Protein AF-A0A7C1WDZ0-F1 (afdb_monomer_lite)

Secondary structure (DSSP, 8-state):
-HHHHHHHHHHHHHHS-HHHHHHHHHHHHHHHHHHHHHHHHHHHT-HHHHHHHHHHHHHHHHHHHHHHHHHHHHHHHHHHHHHHHHHHHHHHHT-SS--HHHHHHHHHHHHTTTS-HHHHHHHHHHHHHHHHT-

Structure (mmCIF, N/CA/C/O backbone):
data_AF-A0A7C1WDZ0-F1
#
_entry.id   AF-A0A7C1WDZ0-F1
#
loop_
_atom_site.group_PDB
_atom_site.id
_atom_site.type_symbol
_atom_site.label_atom_id
_atom_site.label_alt_id
_atom_site.label_comp_id
_atom_site.label_asym_id
_atom_site.label_entity_id
_atom_site.label_seq_id
_atom_site.pdbx_PDB_ins_code
_atom_site.Cartn_x
_atom_site.Cartn_y
_atom_site.Cartn_z
_atom_site.occupancy
_atom_site.B_iso_or_equiv
_atom_site.auth_seq_id
_atom_site.auth_comp_id
_atom_site.auth_asym_id
_atom_site.auth_atom_id
_atom_site.pdbx_PDB_model_num
ATOM 1 N N . MET A 1 1 ? 19.660 -0.013 8.915 1.00 48.25 1 MET A N 1
ATOM 2 C CA . MET A 1 1 ? 18.232 0.384 8.816 1.00 48.25 1 MET A CA 1
ATOM 3 C C . MET A 1 1 ? 17.525 -0.122 7.548 1.00 48.25 1 MET A C 1
ATOM 5 O O . MET A 1 1 ? 16.461 -0.704 7.710 1.00 48.25 1 MET A O 1
ATOM 9 N N . ARG A 1 2 ? 18.086 -0.006 6.325 1.00 49.47 2 ARG A N 1
ATOM 10 C CA . ARG A 1 2 ? 17.443 -0.454 5.053 1.00 49.47 2 ARG A CA 1
ATOM 11 C C . ARG A 1 2 ? 16.914 -1.902 5.044 1.00 49.47 2 ARG A C 1
ATOM 13 O O . ARG A 1 2 ? 15.841 -2.152 4.513 1.00 49.47 2 ARG A O 1
ATOM 20 N N . HIS A 1 3 ? 17.605 -2.836 5.700 1.00 55.25 3 HIS A N 1
ATOM 21 C CA . 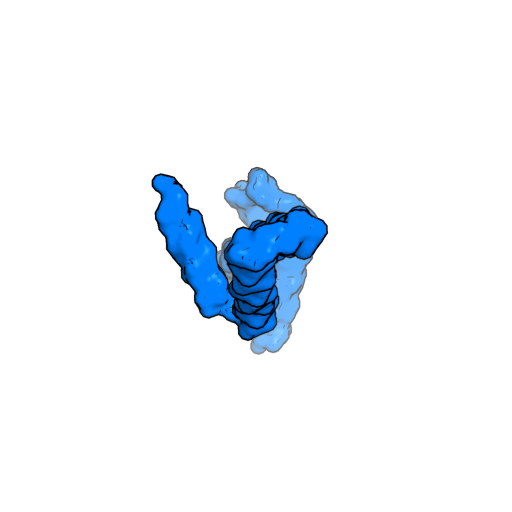HIS A 1 3 ? 17.192 -4.247 5.734 1.00 55.25 3 HIS A CA 1
ATOM 22 C C . HIS A 1 3 ? 15.946 -4.532 6.593 1.00 55.25 3 HIS A C 1
ATOM 24 O O . HIS A 1 3 ? 15.258 -5.520 6.354 1.00 55.25 3 HIS A O 1
ATOM 30 N N . ARG A 1 4 ? 15.638 -3.683 7.588 1.00 60.72 4 ARG A N 1
ATOM 31 C CA . ARG A 1 4 ? 14.471 -3.875 8.470 1.00 60.72 4 ARG A CA 1
ATOM 32 C C . ARG A 1 4 ? 13.173 -3.483 7.760 1.00 60.72 4 ARG A C 1
ATOM 34 O O . ARG A 1 4 ? 12.167 -4.155 7.939 1.00 60.72 4 ARG A O 1
ATOM 41 N N . PHE A 1 5 ? 13.232 -2.453 6.914 1.00 56.53 5 PHE A N 1
ATOM 42 C CA . PHE A 1 5 ? 12.098 -1.996 6.109 1.00 56.53 5 PHE A CA 1
ATOM 43 C C . PHE A 1 5 ? 11.703 -3.039 5.058 1.00 56.53 5 PHE A C 1
ATOM 45 O O . PHE A 1 5 ? 10.553 -3.454 5.019 1.00 56.53 5 PHE A O 1
ATOM 52 N N . LEU A 1 6 ? 12.682 -3.562 4.307 1.00 58.69 6 LEU A N 1
ATOM 53 C CA . LEU A 1 6 ? 12.475 -4.654 3.346 1.00 58.69 6 LEU A CA 1
ATOM 54 C C . LEU A 1 6 ? 11.897 -5.911 4.003 1.00 58.69 6 LEU A C 1
ATOM 56 O O . LEU A 1 6 ? 10.986 -6.518 3.456 1.00 58.69 6 LEU A O 1
ATOM 60 N N . ARG A 1 7 ? 12.392 -6.293 5.188 1.00 60.97 7 ARG A N 1
ATOM 61 C CA . ARG A 1 7 ? 11.903 -7.490 5.888 1.00 60.97 7 ARG A CA 1
ATOM 62 C C . ARG A 1 7 ? 10.474 -7.323 6.408 1.00 60.97 7 ARG A C 1
ATOM 64 O O . ARG A 1 7 ? 9.702 -8.274 6.360 1.00 60.97 7 ARG A O 1
ATOM 71 N N . ASN A 1 8 ? 10.128 -6.128 6.883 1.00 62.69 8 ASN A N 1
ATOM 72 C CA . ASN A 1 8 ? 8.765 -5.821 7.304 1.00 62.69 8 ASN A CA 1
ATOM 73 C C . ASN A 1 8 ? 7.816 -5.791 6.102 1.00 62.69 8 ASN A C 1
ATOM 75 O O . ASN A 1 8 ? 6.799 -6.465 6.160 1.00 62.69 8 ASN A O 1
ATOM 79 N N . LEU A 1 9 ? 8.200 -5.147 4.993 1.00 61.31 9 LEU A N 1
ATOM 80 C CA . LEU A 1 9 ? 7.438 -5.165 3.738 1.00 61.31 9 LEU A CA 1
ATOM 81 C C . LEU A 1 9 ? 7.223 -6.587 3.211 1.00 61.31 9 LEU A C 1
ATOM 83 O O . LEU A 1 9 ? 6.114 -6.931 2.828 1.00 61.31 9 LEU A O 1
ATOM 87 N N . PHE A 1 10 ? 8.249 -7.442 3.230 1.00 63.56 10 PHE A N 1
ATOM 88 C CA . PHE A 1 10 ? 8.116 -8.837 2.796 1.00 63.56 10 PHE A CA 1
ATOM 89 C C . PHE A 1 10 ? 7.125 -9.626 3.655 1.00 63.56 10 PHE A C 1
ATOM 91 O O . PHE A 1 10 ? 6.279 -10.341 3.118 1.00 63.56 10 PHE A O 1
ATOM 98 N N . ASN A 1 11 ? 7.207 -9.484 4.980 1.00 62.88 11 ASN A N 1
ATOM 99 C CA . ASN A 1 11 ? 6.257 -10.121 5.889 1.00 62.88 11 ASN A CA 1
ATOM 100 C C . ASN A 1 11 ? 4.840 -9.564 5.699 1.00 62.88 11 ASN A C 1
ATOM 102 O O . ASN A 1 11 ? 3.886 -10.332 5.709 1.00 62.88 11 ASN A O 1
ATOM 106 N N . GLU A 1 12 ? 4.714 -8.259 5.463 1.00 61.31 12 GLU A N 1
ATOM 107 C CA . GLU A 1 12 ? 3.448 -7.569 5.206 1.00 61.31 12 GLU A CA 1
ATOM 108 C C . GLU A 1 12 ? 2.803 -8.044 3.888 1.00 61.31 12 GLU A C 1
ATOM 110 O O . GLU A 1 12 ? 1.626 -8.410 3.882 1.00 61.31 12 GLU A O 1
ATOM 115 N N . ILE A 1 13 ? 3.584 -8.171 2.808 1.00 62.72 13 ILE A N 1
ATOM 116 C CA . ILE A 1 13 ? 3.159 -8.718 1.505 1.00 62.72 13 ILE A CA 1
ATOM 117 C C . ILE A 1 13 ? 2.742 -10.193 1.624 1.00 62.72 13 ILE A C 1
ATOM 119 O O . ILE A 1 13 ? 1.792 -10.632 0.971 1.00 62.72 13 ILE A O 1
ATOM 123 N N . LEU A 1 14 ? 3.415 -10.979 2.469 1.00 61.19 14 LEU A N 1
ATOM 124 C CA . LEU A 1 14 ? 3.086 -12.392 2.686 1.00 61.19 14 LEU A CA 1
ATOM 125 C C . LEU A 1 14 ? 1.706 -12.586 3.328 1.00 61.19 14 LEU A C 1
ATOM 127 O O . LEU A 1 14 ? 0.977 -13.494 2.915 1.00 61.19 14 LEU A O 1
ATOM 131 N N . THR A 1 15 ? 1.327 -11.720 4.268 1.00 63.03 15 THR A N 1
ATOM 132 C CA . THR A 1 15 ? -0.007 -11.696 4.898 1.00 63.03 15 THR A CA 1
ATOM 133 C C . THR A 1 15 ? -1.089 -11.008 4.066 1.00 63.03 15 THR A C 1
ATOM 135 O O . THR A 1 15 ? -2.269 -11.152 4.374 1.00 63.03 15 THR A O 1
ATOM 138 N N . ALA A 1 16 ? -0.723 -10.289 3.003 1.00 63.00 16 ALA A N 1
ATOM 139 C CA . ALA A 1 16 ? -1.675 -9.563 2.174 1.00 63.00 16 ALA A CA 1
ATOM 140 C C . ALA A 1 16 ? -2.596 -10.492 1.351 1.00 63.00 16 ALA A C 1
ATOM 142 O O . ALA A 1 16 ? -2.239 -11.622 0.990 1.00 63.00 16 ALA A O 1
ATOM 143 N N . SER A 1 17 ? -3.791 -9.985 1.025 1.00 69.06 17 SER A N 1
ATOM 144 C CA . SER A 1 17 ? -4.789 -10.666 0.188 1.00 69.06 17 SER A CA 1
ATOM 145 C C . SER A 1 17 ? -4.216 -11.077 -1.178 1.00 69.06 17 SER A C 1
ATOM 147 O O . SER A 1 17 ? -3.305 -10.438 -1.707 1.00 69.06 17 SER A O 1
ATOM 149 N N . ARG A 1 18 ? -4.775 -12.131 -1.794 1.00 72.00 18 ARG A N 1
ATOM 150 C CA . ARG A 1 18 ? -4.344 -12.632 -3.119 1.00 72.00 18 ARG A CA 1
ATOM 151 C C . ARG A 1 18 ? -4.331 -11.533 -4.188 1.00 72.00 18 ARG A C 1
ATOM 153 O O . ARG A 1 18 ? -3.441 -11.527 -5.028 1.00 72.00 18 ARG A O 1
ATOM 160 N N . ILE A 1 19 ? -5.271 -10.590 -4.114 1.00 69.44 19 ILE A N 1
ATOM 161 C CA . ILE A 1 19 ? -5.373 -9.452 -5.040 1.00 69.44 19 ILE A CA 1
ATOM 162 C C . ILE A 1 19 ? -4.156 -8.525 -4.906 1.00 69.44 19 ILE A C 1
ATOM 164 O O . ILE A 1 19 ? -3.566 -8.150 -5.912 1.00 69.44 19 ILE A O 1
ATOM 168 N N . ILE A 1 20 ? -3.719 -8.235 -3.676 1.00 68.12 20 ILE A N 1
ATOM 169 C CA . ILE A 1 20 ? -2.547 -7.386 -3.403 1.00 68.12 20 ILE A CA 1
ATOM 170 C C . ILE A 1 20 ? -1.266 -8.044 -3.934 1.00 68.12 20 ILE A C 1
ATOM 172 O O . ILE A 1 20 ? -0.406 -7.376 -4.498 1.00 68.12 20 ILE A O 1
ATOM 176 N N . LYS A 1 21 ? -1.153 -9.374 -3.820 1.00 70.75 21 LYS A N 1
ATOM 177 C CA . LYS A 1 21 ? -0.012 -10.125 -4.370 1.00 70.75 21 LYS A CA 1
ATOM 178 C C . LYS A 1 21 ? 0.047 -10.051 -5.896 1.00 70.75 21 LYS A C 1
ATOM 180 O O . LYS A 1 21 ? 1.127 -9.870 -6.446 1.00 70.75 21 LYS A O 1
ATOM 185 N N . ILE A 1 22 ? -1.097 -10.163 -6.574 1.00 74.25 22 ILE A N 1
ATOM 186 C CA . ILE A 1 22 ? -1.177 -10.039 -8.038 1.00 74.25 22 ILE A CA 1
ATOM 187 C C . ILE A 1 22 ? -0.837 -8.611 -8.477 1.00 74.25 22 ILE A C 1
ATOM 189 O O . ILE A 1 22 ? -0.014 -8.440 -9.374 1.00 74.25 22 ILE A O 1
ATOM 193 N N . ALA A 1 23 ? -1.405 -7.603 -7.805 1.00 77.75 23 ALA A N 1
ATOM 194 C CA . ALA A 1 23 ? -1.129 -6.192 -8.074 1.00 77.75 23 ALA A CA 1
ATOM 195 C C . ALA A 1 23 ? 0.362 -5.849 -7.925 1.00 77.75 23 ALA A C 1
ATOM 197 O O . ALA A 1 23 ? 0.876 -5.011 -8.655 1.00 77.75 23 ALA A O 1
ATOM 198 N N . LEU A 1 24 ? 1.073 -6.540 -7.027 1.00 80.75 24 LEU A N 1
ATOM 199 C CA . LEU A 1 24 ? 2.509 -6.361 -6.856 1.00 80.75 24 LEU A CA 1
ATOM 200 C C . LEU A 1 24 ? 3.331 -7.055 -7.950 1.00 80.75 24 LEU A C 1
ATOM 202 O O . LEU A 1 24 ? 4.356 -6.521 -8.343 1.00 80.75 24 LEU A O 1
ATOM 206 N N . ILE A 1 25 ? 2.915 -8.228 -8.439 1.00 84.56 25 ILE A N 1
ATOM 207 C CA . ILE A 1 25 ? 3.688 -9.032 -9.404 1.00 84.56 25 ILE A CA 1
ATOM 208 C C . ILE A 1 25 ? 3.650 -8.442 -10.819 1.00 84.56 25 ILE A C 1
ATOM 210 O O . ILE A 1 25 ? 4.665 -8.483 -11.515 1.00 84.56 25 ILE A O 1
ATOM 214 N N . ILE A 1 26 ? 2.505 -7.901 -11.248 1.00 88.38 26 ILE A N 1
ATOM 215 C CA . ILE A 1 26 ? 2.312 -7.416 -12.626 1.00 88.38 26 ILE A CA 1
ATOM 216 C C . ILE A 1 26 ? 3.359 -6.354 -13.023 1.00 88.38 26 ILE A C 1
ATOM 218 O O . ILE A 1 26 ? 4.017 -6.561 -14.044 1.00 88.38 26 ILE A O 1
ATOM 222 N N . PRO A 1 27 ? 3.617 -5.296 -12.227 1.00 91.12 27 PRO A N 1
ATOM 223 C CA . PRO A 1 27 ? 4.628 -4.292 -12.565 1.00 91.12 27 PRO A CA 1
ATOM 224 C C . PRO A 1 27 ? 6.049 -4.860 -12.715 1.00 91.12 27 PRO A C 1
ATOM 226 O O . PRO A 1 27 ? 6.817 -4.388 -13.548 1.00 91.12 27 PRO A O 1
ATOM 229 N N . PHE A 1 28 ? 6.413 -5.910 -11.964 1.00 90.62 28 PHE A N 1
ATOM 230 C CA . PHE A 1 28 ? 7.719 -6.565 -12.135 1.00 90.62 28 PHE A CA 1
ATOM 231 C C . PHE A 1 28 ? 7.811 -7.352 -13.441 1.00 90.62 28 PHE A C 1
ATOM 233 O O . PHE A 1 28 ? 8.874 -7.377 -14.054 1.00 90.62 28 PHE A O 1
ATOM 240 N N . ILE A 1 29 ? 6.717 -7.987 -13.874 1.00 92.31 29 ILE A N 1
ATOM 241 C CA . ILE A 1 29 ? 6.669 -8.672 -15.171 1.00 92.31 29 ILE A CA 1
ATOM 242 C C . ILE A 1 29 ? 6.839 -7.650 -16.299 1.00 92.31 29 ILE A C 1
ATOM 244 O O . ILE A 1 29 ? 7.650 -7.866 -17.195 1.00 92.31 29 ILE A O 1
ATOM 248 N N . VAL A 1 30 ? 6.124 -6.523 -16.227 1.00 94.25 30 VAL A N 1
ATOM 249 C CA . VAL A 1 30 ? 6.242 -5.425 -17.200 1.00 94.25 30 VAL A CA 1
ATOM 250 C C . VAL A 1 30 ? 7.673 -4.881 -17.237 1.00 94.25 30 VAL A C 1
ATOM 252 O O . VAL A 1 30 ? 8.265 -4.807 -18.310 1.00 94.25 30 VAL A O 1
ATOM 255 N N . LEU A 1 31 ? 8.288 -4.635 -16.073 1.00 95.25 31 LEU A N 1
ATOM 256 C CA . LEU A 1 31 ? 9.676 -4.174 -15.985 1.00 95.25 31 LEU A CA 1
ATOM 257 C C . LEU A 1 31 ? 10.673 -5.129 -16.666 1.00 95.25 31 LEU A C 1
ATOM 259 O O . LEU A 1 31 ? 11.642 -4.664 -17.262 1.00 95.25 31 LEU A O 1
ATOM 263 N N . ILE A 1 32 ? 10.463 -6.450 -16.580 1.00 95.44 32 ILE A N 1
ATOM 264 C CA . ILE A 1 32 ? 11.328 -7.436 -17.252 1.00 95.44 32 ILE A CA 1
ATOM 265 C C . ILE A 1 32 ? 11.247 -7.269 -18.772 1.00 95.44 32 ILE A C 1
ATOM 267 O O . ILE A 1 32 ? 12.288 -7.209 -19.426 1.00 95.44 32 ILE A O 1
ATOM 271 N N . PHE A 1 33 ? 10.037 -7.150 -19.325 1.00 95.69 33 PHE A N 1
ATOM 272 C CA . PHE A 1 33 ? 9.854 -6.932 -20.760 1.00 95.69 33 PHE A CA 1
ATOM 273 C C . PHE A 1 33 ? 10.451 -5.597 -21.216 1.00 95.69 33 PHE A C 1
ATOM 275 O O . PHE A 1 33 ? 11.156 -5.551 -22.223 1.00 95.69 33 PHE A O 1
ATOM 282 N N . ASP A 1 34 ? 10.250 -4.523 -20.454 1.00 94.81 34 ASP A N 1
ATOM 283 C CA . ASP A 1 34 ? 10.820 -3.214 -20.784 1.00 94.81 34 ASP A CA 1
ATOM 284 C C . ASP A 1 34 ? 12.351 -3.231 -20.748 1.00 94.81 34 ASP A C 1
ATOM 286 O O . ASP A 1 34 ? 13.006 -2.640 -21.609 1.00 94.81 34 ASP A O 1
ATOM 290 N N . ALA A 1 35 ? 12.936 -3.943 -19.780 1.00 95.62 35 ALA A N 1
ATOM 291 C CA . ALA A 1 35 ? 14.378 -4.127 -19.685 1.00 95.62 35 ALA A CA 1
ATOM 292 C C . ALA A 1 35 ? 14.932 -4.906 -20.884 1.00 95.62 35 ALA A C 1
ATOM 294 O O . ALA A 1 35 ? 16.001 -4.563 -21.389 1.00 95.62 35 ALA A O 1
ATOM 295 N N . GLU A 1 36 ? 14.204 -5.913 -21.369 1.00 95.88 36 GLU A N 1
ATOM 296 C CA . GLU A 1 36 ? 14.572 -6.669 -22.566 1.00 95.88 36 GLU A CA 1
ATOM 297 C C . GLU A 1 36 ? 14.515 -5.795 -23.829 1.00 95.88 36 GLU A C 1
ATOM 299 O O . GLU A 1 36 ? 15.477 -5.770 -24.600 1.00 95.88 36 GLU A O 1
ATOM 304 N N . ILE A 1 37 ? 13.451 -5.002 -24.004 1.00 94.44 37 ILE A N 1
ATOM 305 C CA . ILE A 1 37 ? 13.317 -4.051 -25.123 1.00 94.44 37 ILE A CA 1
ATOM 306 C C . ILE A 1 37 ? 14.436 -3.004 -25.078 1.00 94.44 37 ILE A C 1
ATOM 308 O O . ILE A 1 37 ? 15.049 -2.685 -26.102 1.00 94.44 37 ILE A O 1
ATOM 312 N N . PHE A 1 38 ? 14.736 -2.477 -23.890 1.00 95.94 38 PHE A N 1
ATOM 313 C CA . PHE A 1 38 ? 15.828 -1.529 -23.698 1.00 95.94 38 PHE A CA 1
ATOM 314 C C . PHE A 1 38 ? 17.184 -2.153 -24.042 1.00 95.94 38 PHE A C 1
ATOM 316 O O . PHE A 1 38 ? 17.965 -1.559 -24.787 1.00 95.94 38 PHE A O 1
ATOM 323 N N . TYR A 1 39 ? 17.448 -3.369 -23.559 1.00 95.94 39 TYR A N 1
ATOM 324 C CA . TYR A 1 39 ? 18.681 -4.103 -23.836 1.00 95.94 39 TYR A CA 1
ATOM 325 C C . TYR A 1 39 ? 18.857 -4.403 -25.329 1.00 95.94 39 TYR A C 1
ATOM 327 O O . TYR A 1 39 ? 19.936 -4.181 -25.890 1.00 95.94 39 TYR A O 1
ATOM 335 N N . TYR A 1 40 ? 17.792 -4.858 -25.992 1.00 95.25 40 TYR A N 1
ATOM 336 C CA . TYR A 1 40 ? 17.785 -5.086 -27.433 1.00 95.25 40 TYR A CA 1
ATOM 337 C C . TYR A 1 40 ? 18.109 -3.797 -28.195 1.00 95.25 40 TYR A C 1
ATOM 339 O O . TYR A 1 40 ? 19.002 -3.781 -29.044 1.00 95.25 40 TYR A O 1
ATOM 347 N N . SER A 1 41 ? 17.438 -2.695 -27.861 1.00 94.00 41 SER A N 1
ATOM 348 C CA . SER A 1 41 ? 17.642 -1.412 -28.537 1.00 94.00 41 SER A CA 1
ATOM 349 C C . SER A 1 41 ? 19.046 -0.840 -28.316 1.00 94.00 41 SER A C 1
ATOM 351 O O . SER A 1 41 ? 19.661 -0.315 -29.248 1.00 94.00 41 SER A O 1
ATOM 353 N N . TRP A 1 42 ? 19.595 -1.004 -27.109 1.00 94.38 42 TRP A N 1
ATOM 354 C CA . TRP A 1 42 ? 20.974 -0.632 -26.787 1.00 94.38 42 TRP A CA 1
ATOM 355 C C . TRP A 1 42 ? 21.980 -1.393 -27.654 1.00 94.38 42 TRP A C 1
ATOM 357 O O . TRP A 1 42 ? 22.894 -0.792 -28.226 1.00 94.38 42 TRP A O 1
ATOM 367 N N . THR A 1 43 ? 21.771 -2.703 -27.795 1.00 95.50 43 THR A N 1
ATOM 368 C CA . THR A 1 43 ? 22.650 -3.609 -28.546 1.00 95.50 43 THR A CA 1
ATOM 369 C C . THR A 1 43 ? 22.612 -3.332 -30.051 1.00 95.50 43 THR A C 1
ATOM 371 O O . THR A 1 43 ? 23.652 -3.367 -30.700 1.00 95.50 43 THR A O 1
ATOM 374 N N . ASN A 1 44 ? 21.442 -2.995 -30.601 1.00 94.38 44 ASN A N 1
ATOM 375 C CA . ASN A 1 44 ? 21.265 -2.697 -32.029 1.00 94.38 44 ASN A CA 1
ATOM 376 C C . ASN A 1 44 ? 21.480 -1.211 -32.385 1.00 94.38 44 ASN A C 1
ATOM 378 O O . ASN A 1 44 ? 21.349 -0.826 -33.544 1.00 94.38 44 ASN A O 1
ATOM 382 N N . HIS A 1 45 ? 21.830 -0.369 -31.404 1.00 90.31 45 HIS A N 1
ATOM 383 C CA . HIS A 1 45 ? 22.090 1.070 -31.568 1.00 90.31 45 HIS A CA 1
ATOM 384 C C . HIS A 1 45 ? 20.921 1.872 -32.176 1.00 90.31 45 HIS A C 1
ATOM 386 O O . HIS A 1 45 ? 21.112 2.921 -32.804 1.00 90.31 45 HIS A O 1
ATOM 392 N N . GLU A 1 46 ? 19.689 1.424 -31.937 1.00 91.56 46 GLU A N 1
ATOM 393 C CA . GLU A 1 46 ? 18.471 2.065 -32.431 1.00 91.56 46 GLU A CA 1
ATOM 394 C C . GLU A 1 46 ? 18.086 3.261 -31.552 1.00 91.56 46 GLU A C 1
ATOM 396 O O . GLU A 1 46 ? 17.243 3.170 -30.663 1.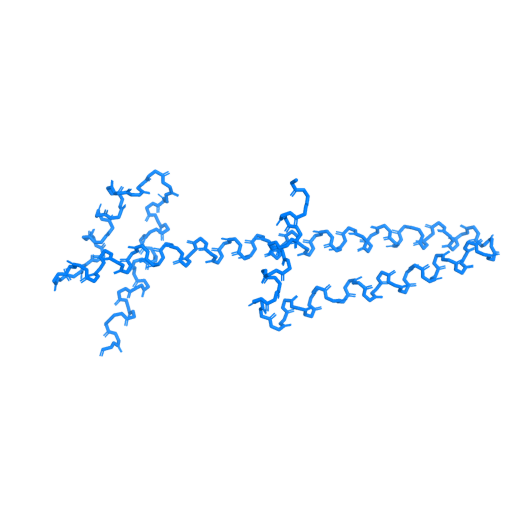00 91.56 46 GLU A O 1
ATOM 401 N N . LYS A 1 47 ? 18.707 4.419 -31.805 1.00 90.31 47 LYS A N 1
ATOM 402 C CA . LYS A 1 47 ? 18.603 5.621 -30.950 1.00 90.31 47 LYS A CA 1
ATOM 403 C C . LYS A 1 47 ? 17.172 6.037 -30.589 1.00 90.31 47 LYS A C 1
ATOM 405 O O . LYS A 1 47 ? 16.928 6.424 -29.451 1.00 90.31 47 LYS A O 1
ATOM 410 N N . THR A 1 48 ? 16.234 5.974 -31.534 1.00 92.38 48 THR A N 1
ATOM 411 C CA . THR A 1 48 ? 14.836 6.370 -31.293 1.00 92.38 48 THR A CA 1
ATOM 412 C C . THR A 1 48 ? 14.145 5.419 -30.321 1.00 92.38 48 THR A C 1
ATOM 414 O O . THR A 1 48 ? 13.497 5.863 -29.374 1.00 92.38 48 THR A O 1
ATOM 417 N N . ILE A 1 49 ? 14.320 4.112 -30.534 1.00 92.44 49 ILE A N 1
ATOM 418 C CA . ILE A 1 49 ? 13.724 3.076 -29.689 1.00 92.44 49 ILE A CA 1
ATOM 419 C C . ILE A 1 49 ? 14.383 3.102 -28.314 1.00 92.44 49 ILE A C 1
ATOM 421 O O . ILE A 1 49 ? 13.682 2.961 -27.323 1.00 92.44 49 ILE A O 1
ATOM 425 N N . LEU A 1 50 ? 15.681 3.398 -28.238 1.00 93.62 50 LEU A N 1
ATOM 426 C CA . LEU A 1 50 ? 16.418 3.453 -26.983 1.00 93.62 50 LEU A CA 1
ATOM 427 C C . LEU A 1 50 ? 15.906 4.558 -26.055 1.00 93.62 50 LEU A C 1
ATOM 429 O O . LEU A 1 50 ? 15.756 4.350 -24.853 1.00 93.62 50 LEU A O 1
ATOM 433 N N . ILE A 1 51 ? 15.636 5.743 -26.608 1.00 94.50 51 ILE A N 1
ATOM 434 C CA . ILE A 1 51 ? 15.090 6.863 -25.833 1.00 94.50 51 ILE A CA 1
ATOM 435 C C . ILE A 1 51 ? 13.674 6.524 -25.356 1.00 94.50 51 ILE A C 1
ATOM 437 O O . ILE A 1 51 ? 13.355 6.735 -24.186 1.00 94.50 51 ILE A O 1
ATOM 441 N N . ALA A 1 52 ? 12.839 5.974 -26.243 1.00 95.00 52 ALA A N 1
ATOM 442 C CA . ALA A 1 52 ? 11.470 5.598 -25.907 1.00 95.00 52 ALA A CA 1
ATOM 443 C C . ALA A 1 52 ? 11.423 4.484 -24.847 1.00 95.00 52 ALA A C 1
ATOM 445 O O . ALA A 1 52 ? 10.741 4.634 -23.837 1.00 95.00 52 ALA A O 1
ATOM 446 N N . SER A 1 53 ? 12.185 3.403 -25.024 1.00 95.62 53 SER A N 1
ATOM 447 C CA . SER A 1 53 ? 12.235 2.289 -24.074 1.00 95.62 53 SER A CA 1
ATOM 448 C C . SER A 1 53 ? 12.866 2.695 -22.747 1.00 95.62 53 SER A C 1
ATOM 450 O O . SER A 1 53 ? 12.404 2.251 -21.703 1.00 95.62 53 SER A O 1
ATOM 452 N N . GLY A 1 54 ? 13.850 3.600 -22.748 1.00 95.19 54 GLY A N 1
ATOM 453 C CA . GLY A 1 54 ? 14.419 4.147 -21.515 1.00 95.19 54 GLY A CA 1
ATOM 454 C C . GLY A 1 54 ? 13.399 4.954 -20.712 1.00 95.19 54 GLY A C 1
ATOM 455 O O . GLY A 1 54 ? 13.351 4.852 -19.486 1.00 95.19 54 GLY A O 1
ATOM 456 N N . PHE A 1 55 ? 12.546 5.718 -21.399 1.00 95.81 55 PHE A N 1
ATOM 457 C CA . PHE A 1 55 ? 11.441 6.426 -20.761 1.00 95.81 55 PHE A CA 1
ATOM 458 C C . PHE A 1 55 ? 10.399 5.460 -20.184 1.00 95.81 55 PHE A C 1
ATOM 460 O O . PHE A 1 55 ? 9.994 5.627 -19.035 1.00 95.81 55 PHE A O 1
ATOM 467 N N . VAL A 1 56 ? 10.013 4.421 -20.932 1.00 95.88 56 VAL A N 1
ATOM 468 C CA . VAL A 1 56 ? 9.078 3.390 -20.448 1.00 95.88 56 VAL A CA 1
ATOM 469 C C . VAL A 1 56 ? 9.654 2.655 -19.233 1.00 95.88 56 VAL A C 1
ATOM 471 O O . VAL A 1 56 ? 8.983 2.564 -18.212 1.00 95.88 56 VAL A O 1
ATOM 474 N N . LEU A 1 57 ? 10.927 2.250 -19.276 1.00 95.44 57 LEU A N 1
ATOM 475 C CA . LEU A 1 57 ? 11.614 1.605 -18.154 1.00 95.44 57 LEU A CA 1
ATOM 476 C C . LEU A 1 57 ? 11.568 2.469 -16.881 1.00 95.44 57 LEU A C 1
ATOM 478 O O . LEU A 1 57 ? 11.347 1.963 -15.779 1.00 95.44 57 LEU A O 1
ATOM 482 N N . LEU A 1 58 ? 11.755 3.785 -17.026 1.00 95.75 58 LEU A N 1
ATOM 483 C CA . LEU A 1 58 ? 11.646 4.730 -15.917 1.00 95.75 58 LEU A CA 1
ATOM 484 C C . LEU A 1 58 ? 10.218 4.791 -15.358 1.00 95.75 58 LEU A C 1
ATOM 486 O O . LEU A 1 58 ? 10.053 4.789 -14.137 1.00 95.75 58 LEU A O 1
ATOM 490 N N . LEU A 1 59 ? 9.196 4.819 -16.219 1.00 96.38 59 LEU A N 1
ATOM 491 C CA . LEU A 1 59 ? 7.797 4.786 -15.783 1.00 96.38 59 LEU A CA 1
ATOM 492 C C . LEU A 1 59 ? 7.466 3.494 -15.027 1.00 96.38 59 LEU A C 1
ATOM 494 O O . LEU A 1 59 ? 6.858 3.566 -13.961 1.00 96.38 59 LEU A O 1
ATOM 498 N N . SER A 1 60 ? 7.941 2.344 -15.501 1.00 95.19 60 SER A N 1
ATOM 499 C CA . SER A 1 60 ? 7.719 1.045 -14.853 1.00 95.19 60 SER A CA 1
ATOM 500 C C . SER A 1 60 ? 8.364 0.971 -13.462 1.00 95.19 60 SER A C 1
ATOM 502 O O . SER A 1 60 ? 7.788 0.421 -12.522 1.00 95.19 60 SER A O 1
ATOM 504 N N . ILE A 1 61 ? 9.527 1.604 -13.266 1.00 93.88 61 ILE A N 1
ATOM 505 C CA . ILE A 1 61 ? 10.130 1.748 -11.929 1.00 93.88 61 ILE A CA 1
ATOM 506 C C . ILE A 1 61 ? 9.259 2.629 -11.021 1.00 93.88 61 ILE A C 1
ATOM 508 O O . ILE A 1 61 ? 9.063 2.297 -9.848 1.00 93.88 61 ILE A O 1
ATOM 512 N N . LEU A 1 62 ? 8.739 3.749 -11.534 1.00 94.94 62 LEU A N 1
ATOM 513 C CA . LEU A 1 62 ? 7.860 4.634 -10.762 1.00 94.94 62 LEU A CA 1
ATOM 514 C C . LEU A 1 62 ? 6.551 3.941 -10.367 1.00 94.94 62 LEU A C 1
ATOM 516 O O . LEU A 1 62 ? 6.092 4.127 -9.241 1.00 94.94 62 LEU A O 1
ATOM 520 N N . GLU A 1 63 ? 5.991 3.111 -11.246 1.00 92.31 63 GLU A N 1
ATOM 521 C CA . GLU A 1 63 ? 4.801 2.307 -10.961 1.00 92.31 63 GLU A CA 1
ATOM 522 C C . GLU A 1 63 ? 5.043 1.347 -9.792 1.00 92.31 63 GLU A C 1
ATOM 524 O O . GLU A 1 63 ? 4.270 1.332 -8.834 1.00 92.31 63 GLU A O 1
ATOM 529 N N . ILE A 1 64 ? 6.167 0.622 -9.794 1.00 90.69 64 ILE A N 1
ATOM 530 C CA . ILE A 1 64 ? 6.538 -0.266 -8.680 1.00 90.69 64 ILE A CA 1
ATOM 531 C C . ILE A 1 64 ? 6.631 0.516 -7.363 1.00 90.69 64 ILE A C 1
ATOM 533 O O . ILE A 1 64 ? 6.128 0.065 -6.332 1.00 90.69 64 ILE A O 1
ATOM 537 N N . ILE A 1 65 ? 7.255 1.698 -7.377 1.00 89.88 65 ILE A N 1
ATOM 538 C CA . ILE A 1 65 ? 7.369 2.544 -6.180 1.00 89.88 65 ILE A CA 1
ATOM 539 C C . ILE A 1 65 ? 5.983 2.986 -5.692 1.00 89.88 65 ILE A C 1
ATOM 541 O O . ILE A 1 65 ? 5.719 2.930 -4.487 1.00 89.88 65 ILE A O 1
ATOM 545 N N . ALA A 1 66 ? 5.101 3.406 -6.602 1.00 89.69 66 ALA A N 1
ATOM 546 C CA . ALA A 1 66 ? 3.744 3.830 -6.276 1.00 89.69 66 ALA A CA 1
ATOM 547 C C . ALA A 1 66 ? 2.931 2.689 -5.647 1.00 89.69 66 ALA A C 1
ATOM 549 O O . ALA A 1 66 ? 2.375 2.869 -4.564 1.00 89.69 66 ALA A O 1
ATOM 550 N N . VAL A 1 67 ? 2.957 1.499 -6.254 1.00 88.00 67 VAL A N 1
ATOM 551 C CA . VAL A 1 67 ? 2.255 0.307 -5.750 1.00 88.00 67 VAL A CA 1
ATOM 552 C C . VAL A 1 67 ? 2.771 -0.101 -4.369 1.00 88.00 67 VAL A C 1
ATOM 554 O O . VAL A 1 67 ? 1.983 -0.374 -3.464 1.00 88.00 67 VAL A O 1
ATOM 557 N N . ILE A 1 68 ? 4.092 -0.100 -4.154 1.00 84.25 68 ILE A N 1
ATOM 558 C CA . ILE A 1 68 ? 4.669 -0.405 -2.834 1.00 84.25 68 ILE A CA 1
ATOM 559 C C . ILE A 1 68 ? 4.190 0.602 -1.781 1.00 84.25 68 ILE A C 1
ATOM 561 O O . ILE A 1 68 ? 3.859 0.206 -0.659 1.00 84.25 68 ILE A O 1
ATOM 565 N N . LYS A 1 69 ? 4.148 1.896 -2.122 1.00 85.81 69 LYS A N 1
ATOM 566 C CA . LYS A 1 69 ? 3.683 2.942 -1.206 1.00 85.81 69 LYS A CA 1
ATOM 567 C C . LYS A 1 69 ? 2.205 2.762 -0.856 1.00 85.81 69 LYS A C 1
ATOM 569 O O . LYS A 1 69 ? 1.862 2.818 0.322 1.00 85.81 69 LYS A O 1
ATOM 574 N N . GLU A 1 70 ? 1.363 2.504 -1.851 1.00 84.50 70 GLU A N 1
ATOM 575 C CA . GLU A 1 70 ? -0.072 2.282 -1.663 1.00 84.50 70 GLU A CA 1
ATOM 576 C C . GLU A 1 70 ? -0.340 1.072 -0.759 1.00 84.50 70 GLU A C 1
ATOM 578 O O . GLU A 1 70 ? -1.131 1.151 0.181 1.00 84.50 70 GLU A O 1
ATOM 583 N N . ILE A 1 71 ? 0.388 -0.030 -0.961 1.00 81.38 71 ILE A N 1
ATOM 584 C CA . ILE A 1 71 ? 0.283 -1.219 -0.106 1.00 81.38 71 ILE A CA 1
ATOM 585 C C . ILE A 1 71 ? 0.693 -0.899 1.332 1.00 81.38 71 ILE A C 1
ATOM 587 O O . ILE A 1 71 ? 0.023 -1.328 2.272 1.00 81.38 71 ILE A O 1
ATOM 591 N N . HIS A 1 72 ? 1.771 -0.139 1.527 1.00 81.25 72 HIS A N 1
ATOM 592 C CA . HIS A 1 72 ? 2.210 0.251 2.863 1.00 81.25 72 HIS A CA 1
ATOM 593 C C . HIS A 1 72 ? 1.179 1.142 3.578 1.00 81.25 72 HIS A C 1
ATOM 595 O O . HIS A 1 72 ? 0.874 0.913 4.752 1.00 81.25 72 HIS A O 1
ATOM 601 N N . GLU A 1 73 ? 0.598 2.123 2.884 1.00 83.00 73 GLU A N 1
ATOM 602 C CA . GLU A 1 73 ? -0.497 2.949 3.415 1.00 83.00 73 GLU A CA 1
ATOM 603 C C . GLU A 1 73 ? -1.724 2.097 3.755 1.00 83.00 73 GLU A C 1
ATOM 605 O O . GLU A 1 73 ? -2.263 2.197 4.859 1.00 83.00 73 GLU A O 1
ATOM 610 N N . HIS A 1 74 ? -2.119 1.185 2.869 1.00 81.00 74 HIS A N 1
ATOM 611 C CA . HIS A 1 74 ? -3.257 0.311 3.119 1.00 81.00 74 HIS A CA 1
ATOM 612 C C . HIS A 1 74 ? -3.029 -0.575 4.352 1.00 81.00 74 HIS A C 1
ATOM 614 O O . HIS A 1 74 ? -3.844 -0.582 5.273 1.00 81.00 74 HIS A O 1
ATOM 620 N N . ILE A 1 75 ? -1.889 -1.261 4.434 1.00 74.81 75 ILE A N 1
ATOM 621 C CA . ILE A 1 75 ? -1.575 -2.162 5.551 1.00 74.81 75 ILE A CA 1
ATOM 622 C C . ILE A 1 75 ? -1.424 -1.395 6.867 1.00 74.81 75 ILE A C 1
ATOM 624 O O . ILE A 1 75 ? -1.918 -1.847 7.902 1.00 74.81 75 ILE A O 1
ATOM 628 N N . SER A 1 76 ? -0.775 -0.229 6.853 1.00 79.81 76 SER A N 1
ATOM 629 C CA . SER A 1 76 ? -0.644 0.596 8.058 1.00 79.81 76 SER A CA 1
ATOM 630 C C . SER A 1 76 ? -2.002 1.085 8.567 1.00 79.81 76 SER A C 1
ATOM 632 O O . SER A 1 76 ? -2.240 1.045 9.776 1.00 79.81 76 SER A O 1
ATOM 634 N N . SER A 1 77 ? -2.923 1.451 7.668 1.00 81.88 77 SER A N 1
ATOM 635 C CA . SER A 1 77 ? -4.290 1.835 8.035 1.00 81.88 77 SER A CA 1
ATOM 636 C C . SER A 1 77 ? -5.080 0.671 8.648 1.00 81.88 77 SER A C 1
ATOM 638 O O . SER A 1 77 ? -5.706 0.839 9.697 1.00 81.88 77 SER A O 1
ATOM 640 N N . VAL A 1 78 ? -4.978 -0.531 8.064 1.00 82.19 78 VAL A N 1
ATOM 641 C CA . VAL A 1 78 ? -5.626 -1.747 8.578 1.00 82.19 78 VAL A CA 1
ATOM 642 C C . VAL A 1 78 ? -5.075 -2.098 9.955 1.00 82.19 78 VAL A C 1
ATOM 644 O O . VAL A 1 78 ? -5.848 -2.263 10.895 1.00 82.19 78 VAL A O 1
ATOM 647 N N . ARG A 1 79 ? -3.747 -2.108 10.122 1.00 83.12 79 ARG A N 1
ATOM 648 C CA . ARG A 1 79 ? -3.108 -2.373 11.418 1.00 83.12 79 ARG A CA 1
ATOM 649 C C . ARG A 1 79 ? -3.525 -1.348 12.476 1.00 83.12 79 ARG A C 1
ATOM 651 O O . ARG A 1 79 ? -3.771 -1.727 13.618 1.00 83.12 79 ARG A O 1
ATOM 658 N N . ARG A 1 80 ? -3.613 -0.057 12.130 1.00 86.25 80 ARG A N 1
ATOM 659 C CA . ARG A 1 80 ? -4.084 0.983 13.065 1.00 86.25 80 ARG A CA 1
ATOM 660 C C . ARG A 1 80 ? -5.521 0.706 13.510 1.00 86.25 80 ARG A C 1
ATOM 662 O O . ARG A 1 80 ? -5.799 0.784 14.705 1.00 86.25 80 ARG A O 1
ATOM 669 N N . LYS A 1 81 ? -6.399 0.314 12.580 1.00 85.88 81 LYS A N 1
ATOM 670 C CA . LYS A 1 81 ? -7.784 -0.073 12.884 1.00 85.88 81 LYS A CA 1
ATOM 671 C C . LYS A 1 81 ? -7.860 -1.326 13.765 1.00 85.88 81 LYS A C 1
ATOM 673 O O . LYS A 1 81 ? -8.628 -1.336 14.721 1.00 85.88 81 LYS A O 1
ATOM 678 N N . GLU A 1 82 ? -7.053 -2.350 13.493 1.00 86.56 82 GLU A N 1
ATOM 679 C CA . GLU A 1 82 ? -6.983 -3.569 14.314 1.00 86.56 82 GLU A CA 1
ATOM 680 C C . GLU A 1 82 ? -6.536 -3.263 15.748 1.00 86.56 82 GLU A C 1
ATOM 682 O O . GLU A 1 82 ? -7.175 -3.702 16.700 1.00 86.56 82 GLU A O 1
ATOM 687 N N . ILE A 1 83 ? -5.482 -2.455 15.917 1.00 90.00 83 ILE A N 1
ATOM 688 C CA . ILE A 1 83 ? -4.998 -2.034 17.242 1.00 90.00 83 ILE A CA 1
ATOM 689 C C . ILE A 1 83 ? -6.075 -1.238 17.986 1.00 90.00 83 ILE A C 1
ATOM 691 O O . ILE A 1 83 ? -6.278 -1.449 19.183 1.00 90.00 83 ILE A O 1
ATOM 695 N N . LEU A 1 84 ? -6.769 -0.330 17.293 1.00 91.25 84 LEU A N 1
ATOM 696 C CA . LEU A 1 84 ? -7.889 0.422 17.854 1.00 91.25 84 LEU A CA 1
ATOM 697 C C . LEU A 1 84 ? -9.005 -0.517 18.334 1.00 91.25 84 LEU A C 1
ATOM 699 O O . LEU A 1 84 ? -9.437 -0.405 19.482 1.00 91.25 84 LEU A O 1
ATOM 703 N N . MET A 1 85 ? -9.442 -1.458 17.490 1.00 88.94 85 MET A N 1
ATOM 704 C CA . MET A 1 85 ? -10.481 -2.431 17.845 1.00 88.94 85 MET A CA 1
ATOM 705 C C . MET A 1 85 ? -10.070 -3.306 19.028 1.00 88.94 85 MET A C 1
ATOM 707 O O . MET A 1 85 ? -10.877 -3.515 19.928 1.00 88.94 85 MET A O 1
ATOM 711 N N . GLU A 1 86 ? -8.824 -3.775 19.069 1.00 90.81 86 GLU A N 1
ATOM 712 C CA . GLU A 1 86 ? -8.316 -4.601 20.166 1.00 90.81 86 GLU A CA 1
ATOM 713 C C . GLU A 1 86 ? -8.320 -3.833 21.496 1.00 90.81 86 GLU A C 1
ATOM 715 O O . GLU A 1 86 ? -8.836 -4.317 22.505 1.00 90.81 86 GLU A O 1
ATOM 720 N N . LYS A 1 87 ? -7.831 -2.585 21.494 1.00 91.00 87 LYS A N 1
ATOM 721 C CA . LYS A 1 87 ? -7.885 -1.709 22.675 1.00 91.00 87 LYS A CA 1
ATOM 722 C C . LYS A 1 87 ? -9.331 -1.472 23.137 1.00 91.00 87 LYS A C 1
ATOM 724 O O . LYS A 1 87 ? -9.605 -1.526 24.336 1.00 91.00 87 LYS A O 1
ATOM 729 N N . LEU A 1 88 ? -10.259 -1.224 22.208 1.00 91.62 88 LEU A N 1
ATOM 730 C CA . LEU A 1 88 ? -11.683 -1.039 22.520 1.00 91.62 88 LEU A CA 1
ATOM 731 C C . LEU A 1 88 ? -12.317 -2.308 23.097 1.00 91.62 88 LEU A C 1
ATOM 733 O O . LEU A 1 88 ? -13.063 -2.235 24.074 1.00 91.62 88 LEU A O 1
ATOM 737 N N . ARG A 1 89 ? -11.984 -3.472 22.535 1.00 90.31 89 ARG A N 1
ATOM 738 C CA . ARG A 1 89 ? -12.465 -4.776 22.992 1.00 90.31 89 ARG A CA 1
ATOM 739 C C . ARG A 1 89 ? -12.034 -5.068 24.424 1.00 90.31 89 ARG A C 1
ATOM 741 O O . ARG A 1 89 ? -12.879 -5.412 25.244 1.00 90.31 89 ARG A O 1
ATOM 748 N N . GLN A 1 90 ? -10.765 -4.831 24.752 1.00 91.00 90 GLN A N 1
ATOM 749 C CA . GLN A 1 90 ? -10.255 -4.990 26.117 1.00 91.00 90 GLN A CA 1
ATOM 750 C C . GLN A 1 90 ? -10.989 -4.091 27.120 1.00 91.00 90 GLN A C 1
ATOM 752 O O . GLN A 1 90 ? -11.254 -4.503 28.248 1.00 91.00 90 GLN A O 1
ATOM 757 N N . ILE A 1 91 ? -11.343 -2.863 26.733 1.00 90.75 91 ILE A N 1
ATOM 758 C CA . ILE A 1 91 ? -12.132 -1.969 27.592 1.00 90.75 91 ILE A CA 1
ATOM 759 C C . ILE A 1 91 ? -13.555 -2.512 27.766 1.00 90.75 91 ILE A C 1
ATOM 761 O O . ILE A 1 91 ? -14.052 -2.563 28.890 1.00 90.75 91 ILE A O 1
ATOM 765 N N . ALA A 1 92 ? -14.199 -2.947 26.681 1.00 88.31 92 ALA A N 1
ATOM 766 C CA . ALA A 1 92 ? -15.569 -3.452 26.705 1.00 88.31 92 ALA A CA 1
ATOM 767 C C . ALA A 1 92 ? -15.718 -4.744 27.529 1.00 88.31 92 ALA A C 1
ATOM 769 O O . ALA A 1 92 ? -16.654 -4.848 28.320 1.00 88.31 92 ALA A O 1
ATOM 770 N N . GLU A 1 93 ? -14.792 -5.698 27.393 1.00 87.81 93 GLU A N 1
ATOM 771 C CA . GLU A 1 93 ? -14.819 -6.986 28.108 1.00 87.81 93 GLU A CA 1
ATOM 772 C C . GLU A 1 93 ? -14.654 -6.823 29.627 1.00 87.81 93 GLU A C 1
ATOM 774 O O . GLU A 1 93 ? -15.219 -7.589 30.407 1.00 87.81 93 GLU A O 1
ATOM 779 N N . ASN A 1 94 ? -13.955 -5.774 30.065 1.00 87.06 94 ASN A N 1
ATOM 780 C CA . ASN A 1 94 ? -13.808 -5.440 31.482 1.00 87.06 94 ASN A CA 1
ATOM 781 C C . ASN A 1 94 ? -15.031 -4.700 32.067 1.00 87.06 94 ASN A C 1
ATOM 783 O O . ASN A 1 94 ? -15.060 -4.395 33.263 1.00 87.06 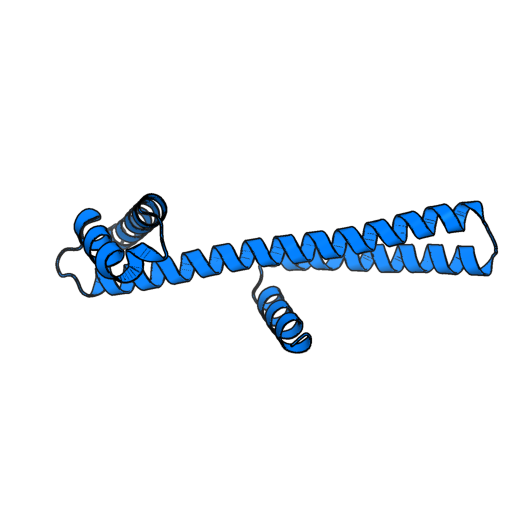94 ASN A O 1
ATOM 787 N N . MET A 1 95 ? -16.062 -4.410 31.262 1.00 85.69 95 MET A N 1
ATOM 788 C CA . MET A 1 95 ? -17.277 -3.719 31.697 1.00 85.69 95 MET A CA 1
ATOM 789 C C . MET A 1 95 ? -18.475 -4.670 31.804 1.00 85.69 95 MET A C 1
ATOM 791 O O . MET A 1 95 ? -18.840 -5.362 30.865 1.00 85.69 95 MET A O 1
ATOM 795 N N . LYS A 1 96 ? -19.200 -4.616 32.931 1.00 78.19 96 LYS A N 1
ATOM 796 C CA . LYS A 1 96 ? -20.437 -5.403 33.136 1.00 78.19 96 LYS A CA 1
ATOM 797 C C . LYS A 1 96 ? -21.593 -5.032 32.194 1.00 78.19 96 LYS A C 1
ATOM 799 O O . LYS A 1 96 ? -22.442 -5.869 31.912 1.00 78.19 96 LYS A O 1
ATOM 804 N N . LYS A 1 97 ? -21.690 -3.759 31.798 1.00 83.38 97 LYS A N 1
ATOM 805 C CA . LYS A 1 97 ? -22.716 -3.219 30.884 1.00 83.38 97 LYS A CA 1
ATOM 806 C C . LYS A 1 97 ? -22.070 -2.159 29.988 1.00 83.38 97 LYS A C 1
ATOM 808 O O . LYS A 1 97 ? -22.164 -0.965 30.309 1.00 83.38 97 LYS A O 1
ATOM 813 N N . PRO A 1 98 ? -21.352 -2.586 28.939 1.00 83.62 98 PRO A N 1
ATOM 814 C CA . PRO A 1 98 ? -20.697 -1.668 28.027 1.00 83.62 98 PRO A CA 1
ATOM 815 C C . PRO A 1 98 ? -21.751 -0.869 27.251 1.00 83.62 98 PRO A C 1
ATOM 817 O O . PRO A 1 98 ? -22.745 -1.404 26.773 1.00 83.62 98 PRO A O 1
ATOM 820 N N . THR A 1 99 ? -21.545 0.440 27.155 1.00 88.06 99 THR A N 1
ATOM 821 C CA . THR A 1 99 ? -22.344 1.343 26.310 1.00 88.06 99 THR A CA 1
ATOM 822 C C . THR A 1 99 ? -21.372 2.181 25.502 1.00 88.06 99 THR A C 1
ATOM 824 O O . THR A 1 99 ? -20.276 2.438 26.003 1.00 88.06 99 THR A O 1
ATOM 827 N N . VAL A 1 100 ? -21.775 2.642 24.311 1.00 86.81 100 VAL A N 1
ATOM 828 C CA . VAL A 1 100 ? -20.914 3.451 23.424 1.00 86.81 100 VAL A CA 1
ATOM 829 C C . VAL A 1 100 ? -20.247 4.580 24.210 1.00 86.81 100 VAL A C 1
ATOM 831 O O . VAL A 1 100 ? -19.027 4.683 24.227 1.00 86.81 100 VAL A O 1
ATOM 834 N N . ARG A 1 101 ? -21.043 5.350 24.964 1.00 89.25 101 ARG A N 1
ATOM 835 C CA . ARG A 1 101 ? -20.558 6.478 25.767 1.00 89.25 101 ARG A CA 1
ATOM 836 C C . ARG A 1 101 ? -19.512 6.066 26.805 1.00 89.25 101 ARG A C 1
ATOM 838 O O . ARG A 1 101 ? -18.446 6.655 26.846 1.00 89.25 101 ARG A O 1
ATOM 845 N N . LYS A 1 102 ? -19.777 5.018 27.594 1.00 89.88 102 LYS A N 1
ATOM 846 C CA . LYS A 1 102 ? -18.830 4.555 28.625 1.00 89.88 102 LYS A CA 1
ATOM 847 C C . LYS A 1 102 ? -17.516 4.054 28.033 1.00 89.88 102 LYS A C 1
ATOM 849 O O . LYS A 1 102 ? -16.465 4.366 28.574 1.00 89.88 102 LYS A O 1
ATOM 854 N N . ILE A 1 103 ? -17.575 3.285 26.944 1.00 90.88 103 ILE A N 1
ATOM 855 C CA . ILE A 1 103 ? -16.364 2.789 26.280 1.00 90.88 103 ILE A CA 1
ATOM 856 C C . ILE A 1 103 ? -15.556 3.968 25.739 1.00 90.88 103 ILE A C 1
ATOM 858 O O . ILE A 1 103 ? -14.353 4.027 25.973 1.00 90.88 103 ILE A O 1
ATOM 862 N N . MET A 1 104 ? -16.212 4.910 25.058 1.00 92.88 104 MET A N 1
ATOM 863 C CA . MET A 1 104 ? -15.552 6.096 24.519 1.00 92.88 104 MET A CA 1
ATOM 864 C C . MET A 1 104 ? -14.906 6.944 25.605 1.00 92.88 104 MET A C 1
ATOM 866 O O . MET A 1 104 ? -13.740 7.287 25.459 1.00 92.88 104 MET A O 1
ATOM 870 N N . ASP A 1 105 ? -15.625 7.250 26.685 1.00 91.81 105 ASP A N 1
ATOM 871 C CA . ASP A 1 105 ? -15.104 8.077 27.775 1.00 91.81 105 ASP A CA 1
ATOM 872 C C . ASP A 1 105 ? -13.840 7.429 28.373 1.00 91.81 105 ASP A C 1
ATOM 874 O O . ASP A 1 105 ? -12.799 8.076 28.476 1.00 91.81 105 ASP A O 1
ATOM 878 N N . THR A 1 106 ? -13.878 6.119 28.651 1.00 91.50 106 THR A N 1
ATOM 879 C CA . THR A 1 106 ? -12.715 5.367 29.159 1.00 91.50 106 THR A CA 1
ATOM 880 C C . THR A 1 106 ? -11.575 5.264 28.140 1.00 91.50 106 THR A C 1
ATOM 882 O O . THR A 1 106 ? -10.402 5.310 28.510 1.00 91.50 106 THR A O 1
ATOM 885 N N . PHE A 1 107 ? -11.885 5.118 26.849 1.00 93.50 107 PHE A N 1
ATOM 886 C CA . PHE A 1 107 ? -10.866 5.064 25.802 1.00 93.50 107 PHE A CA 1
ATOM 887 C C . PHE A 1 107 ? -10.172 6.418 25.641 1.00 93.50 107 PHE A C 1
ATOM 889 O O . PHE A 1 107 ? -8.945 6.470 25.584 1.00 93.50 107 PHE A O 1
ATOM 896 N N . MET A 1 108 ? -10.941 7.507 25.590 1.00 92.38 108 MET A N 1
ATOM 897 C CA . MET A 1 108 ? -10.420 8.863 25.417 1.00 92.38 108 MET A CA 1
ATOM 898 C C . MET A 1 108 ? -9.617 9.326 26.634 1.00 92.38 108 MET A C 1
ATOM 900 O O . MET A 1 108 ? -8.623 10.021 26.462 1.00 92.38 108 MET A O 1
ATOM 904 N N . GLU A 1 109 ? -9.970 8.888 27.843 1.00 92.69 109 GLU A N 1
ATOM 905 C CA . GLU A 1 109 ? -9.167 9.143 29.045 1.00 92.69 109 GLU A CA 1
ATOM 906 C C . GLU A 1 109 ? -7.782 8.475 28.970 1.00 92.69 109 GLU A C 1
ATOM 908 O O . GLU A 1 109 ? -6.790 9.040 29.426 1.00 92.69 109 GLU A O 1
ATOM 913 N N . LYS A 1 110 ? -7.688 7.286 28.359 1.00 90.50 110 LYS A N 1
ATOM 914 C CA . LYS A 1 110 ? -6.451 6.491 28.319 1.00 90.50 110 LYS A CA 1
ATOM 915 C C . LYS A 1 110 ? -5.594 6.711 27.067 1.00 90.50 110 LYS A C 1
ATOM 917 O O . LYS A 1 110 ? -4.378 6.558 27.131 1.00 90.50 110 LYS A O 1
ATOM 922 N N . TYR A 1 111 ? -6.217 7.015 25.929 1.00 91.19 111 TYR 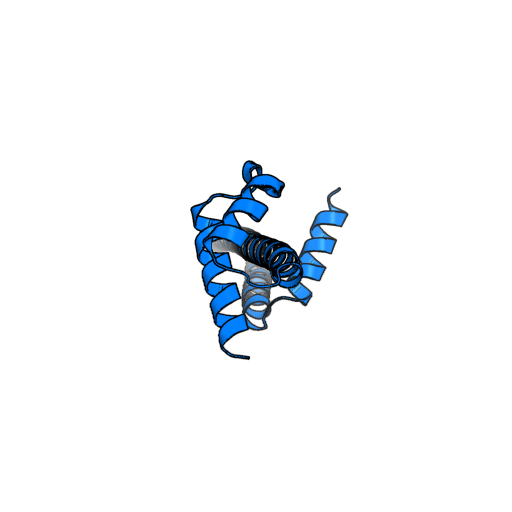A N 1
ATOM 923 C CA . TYR A 1 111 ? -5.573 7.072 24.609 1.00 91.19 111 TYR A CA 1
ATOM 924 C C . TYR A 1 111 ? -5.978 8.307 23.784 1.00 91.19 111 TYR A C 1
ATOM 926 O O . TYR A 1 111 ? -5.726 8.343 22.579 1.00 91.19 111 TYR A O 1
ATOM 934 N N . GLY A 1 112 ? -6.613 9.314 24.392 1.00 85.50 112 GLY A N 1
ATOM 935 C CA . GLY A 1 112 ? -7.184 10.460 23.675 1.00 85.50 112 GLY A CA 1
ATOM 936 C C . GLY A 1 112 ? -6.186 11.347 22.926 1.00 85.50 112 GLY A C 1
ATOM 937 O O . GLY A 1 112 ? -6.594 12.077 22.030 1.00 85.50 112 GLY A O 1
ATOM 938 N N . GLU A 1 113 ? -4.890 11.264 23.237 1.00 87.69 113 GLU A N 1
ATOM 939 C CA . GLU A 1 113 ? -3.839 11.989 22.507 1.00 87.69 113 GLU A CA 1
ATOM 940 C C . GLU A 1 113 ? -3.516 11.362 21.135 1.00 87.69 113 GLU A C 1
ATOM 942 O O . GLU A 1 113 ? -3.045 12.052 20.234 1.00 87.69 113 GLU A O 1
ATOM 947 N N . GLU A 1 114 ? -3.779 10.062 20.950 1.00 86.25 114 GLU A N 1
ATOM 948 C CA . GLU A 1 114 ? -3.401 9.303 19.743 1.00 86.25 114 GLU A CA 1
ATOM 949 C C . GLU A 1 114 ? -4.545 9.148 18.719 1.00 86.25 114 GLU A C 1
ATOM 951 O O . GLU A 1 114 ? -4.304 8.801 17.554 1.00 86.25 114 GLU A O 1
ATOM 956 N N . TYR A 1 115 ? -5.797 9.350 19.142 1.00 88.62 115 TYR A N 1
ATOM 957 C CA . TYR A 1 115 ? -6.987 9.046 18.342 1.00 88.62 115 TYR A CA 1
ATOM 958 C C . TYR A 1 115 ? -8.001 10.184 18.373 1.00 88.62 115 TYR A C 1
ATOM 960 O O . TYR A 1 115 ? -8.182 10.864 19.379 1.00 88.62 115 TYR A O 1
ATOM 968 N N . SER A 1 116 ? -8.717 10.356 17.262 1.00 88.44 116 SER A N 1
ATOM 969 C CA . SER A 1 116 ? -9.813 11.322 17.195 1.00 88.44 116 SER A CA 1
ATOM 970 C C . SER A 1 116 ? -11.106 10.739 17.768 1.00 88.44 116 SER A C 1
ATOM 972 O O . SER A 1 116 ? -11.396 9.554 17.598 1.00 88.44 116 SER A O 1
ATOM 974 N N . VAL A 1 117 ? -11.935 11.590 18.378 1.00 87.69 117 VAL A N 1
ATOM 975 C CA . VAL A 1 117 ? -13.241 11.190 18.937 1.00 87.69 117 VAL A CA 1
ATOM 976 C C . VAL A 1 117 ? -14.127 10.510 17.886 1.00 87.69 117 VAL A C 1
ATOM 978 O O . VAL A 1 117 ? -14.756 9.497 18.183 1.00 87.69 117 VAL A O 1
ATOM 981 N N . ASN A 1 118 ? -14.150 11.025 16.652 1.00 89.25 118 ASN A N 1
ATOM 982 C CA . ASN A 1 118 ? -14.957 10.457 15.567 1.00 89.25 118 ASN A CA 1
ATOM 983 C C . ASN A 1 118 ? -14.487 9.053 15.168 1.00 89.25 118 ASN A C 1
ATOM 985 O O . ASN A 1 118 ? -15.310 8.158 14.993 1.00 89.25 118 ASN A O 1
ATOM 989 N N . GLU A 1 119 ? -13.173 8.849 15.051 1.00 88.06 119 GLU A N 1
ATOM 990 C CA . GLU A 1 119 ? -12.595 7.538 14.735 1.00 88.06 119 GLU A CA 1
ATOM 991 C C . GLU A 1 119 ? -12.976 6.497 15.797 1.00 88.06 119 GLU A C 1
ATOM 993 O O . GLU A 1 119 ? -13.427 5.398 15.470 1.00 88.06 119 GLU A O 1
ATOM 998 N N . VAL A 1 120 ? -12.864 6.872 17.074 1.00 91.19 120 VAL A N 1
ATOM 999 C CA . VAL A 1 120 ? -13.200 6.001 18.205 1.00 91.19 120 VAL A CA 1
ATOM 1000 C C . VAL A 1 120 ? -14.706 5.730 18.274 1.00 91.19 120 VAL A C 1
ATOM 1002 O O . VAL A 1 120 ? -15.101 4.591 18.521 1.00 91.19 120 VAL A O 1
ATOM 1005 N N . TYR A 1 121 ? -15.556 6.732 18.018 1.00 91.50 121 TYR A N 1
ATOM 1006 C CA . TYR A 1 121 ? -17.016 6.582 18.011 1.00 91.50 121 TYR A CA 1
ATOM 1007 C C . TYR A 1 121 ? -17.469 5.506 17.020 1.00 91.50 121 TYR A C 1
ATOM 1009 O O . TYR A 1 121 ? -18.154 4.561 17.411 1.00 91.50 121 TYR A O 1
ATOM 1017 N N . HIS A 1 122 ? -17.049 5.616 15.755 1.00 90.25 122 HIS A N 1
ATOM 1018 C CA . HIS A 1 122 ? -17.443 4.663 14.715 1.00 90.25 122 HIS A CA 1
ATOM 1019 C C . HIS A 1 122 ? -16.960 3.246 15.036 1.00 90.25 122 HIS A C 1
ATOM 1021 O O . HIS A 1 122 ? -17.759 2.314 15.014 1.00 90.25 122 HIS A O 1
ATOM 1027 N N . ALA A 1 123 ? -15.696 3.096 15.445 1.00 89.81 123 ALA A N 1
ATOM 1028 C CA . ALA A 1 123 ? -15.150 1.796 15.826 1.00 89.81 123 ALA A CA 1
ATOM 1029 C C . ALA A 1 123 ? -15.865 1.181 17.047 1.00 89.81 123 ALA A C 1
ATOM 1031 O O . ALA A 1 123 ? -16.045 -0.033 17.119 1.00 89.81 123 ALA A O 1
ATOM 1032 N N . THR A 1 124 ? -16.307 2.006 18.001 1.00 90.56 124 THR A N 1
ATOM 1033 C CA . THR A 1 124 ? -17.057 1.547 19.182 1.00 90.56 124 THR A CA 1
ATOM 1034 C C . THR A 1 124 ? -18.466 1.077 18.815 1.00 90.56 124 THR A C 1
ATOM 1036 O O . THR A 1 124 ? -18.939 0.076 19.355 1.00 90.56 124 THR A O 1
ATOM 1039 N N . CYS A 1 125 ? -19.142 1.787 17.907 1.00 89.50 125 CYS A N 1
ATOM 1040 C CA . CYS A 1 125 ? -20.449 1.387 17.387 1.00 89.50 125 CYS A CA 1
ATOM 1041 C C . CYS A 1 125 ? -20.370 0.047 16.645 1.00 89.50 125 CYS A C 1
ATOM 1043 O O . CYS A 1 125 ? -21.169 -0.845 16.934 1.00 89.50 125 CYS A O 1
ATOM 1045 N N . ASP A 1 126 ? -19.376 -0.113 15.765 1.00 88.81 126 ASP A N 1
ATOM 1046 C CA . ASP A 1 126 ? -19.119 -1.368 15.050 1.00 88.81 126 ASP A CA 1
ATOM 1047 C C . ASP A 1 126 ? -18.896 -2.517 16.047 1.00 88.81 126 ASP A C 1
ATOM 1049 O O . ASP A 1 126 ? -19.586 -3.536 15.990 1.00 88.81 126 ASP A O 1
ATOM 1053 N N . LEU A 1 127 ? -18.024 -2.315 17.042 1.00 89.44 127 LEU A N 1
ATOM 1054 C CA . LEU A 1 127 ? -17.727 -3.312 18.073 1.00 89.44 127 LEU A CA 1
ATOM 1055 C C . LEU A 1 127 ? -18.983 -3.751 18.847 1.00 89.44 127 LEU A C 1
ATOM 1057 O O . LEU A 1 127 ? -19.221 -4.943 19.027 1.00 89.44 127 LEU A O 1
ATOM 1061 N N . LEU A 1 128 ? -19.803 -2.807 1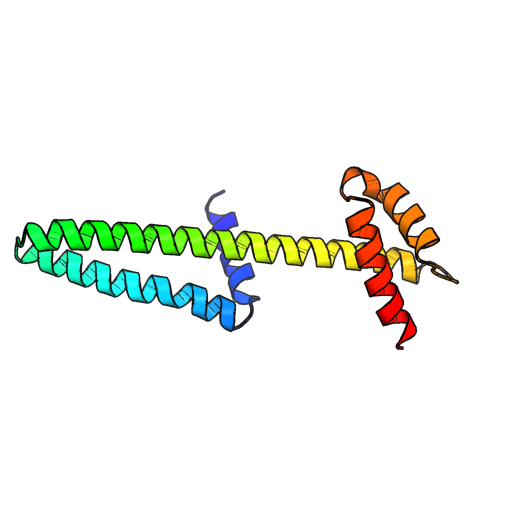9.316 1.00 86.56 128 LEU A N 1
ATOM 1062 C CA . LEU A 1 128 ? -21.015 -3.138 20.074 1.00 86.56 128 LEU A CA 1
ATOM 1063 C C . LEU A 1 128 ? -22.073 -3.843 19.222 1.00 86.56 128 LEU A C 1
ATOM 1065 O O . LEU A 1 128 ? -22.807 -4.680 19.749 1.00 86.56 128 LEU A O 1
ATOM 1069 N N . SER A 1 129 ? -22.135 -3.546 17.922 1.00 84.88 129 SER A N 1
ATOM 1070 C CA . SER A 1 129 ? -23.014 -4.264 16.996 1.00 84.88 129 SER A CA 1
ATOM 1071 C C . SER A 1 129 ? -22.616 -5.740 16.843 1.00 84.88 129 SER A C 1
ATOM 1073 O O . SER A 1 129 ? -23.488 -6.605 16.780 1.00 84.88 129 SER A O 1
ATOM 1075 N N . GLU A 1 130 ? -21.314 -6.051 16.883 1.00 80.81 130 GLU A N 1
ATOM 1076 C CA . GLU A 1 130 ? -20.808 -7.430 16.881 1.00 80.81 130 GLU A CA 1
ATOM 1077 C C . GLU A 1 130 ? -21.091 -8.159 18.203 1.00 80.81 130 GLU A C 1
ATOM 1079 O O . GLU A 1 130 ? -21.454 -9.335 18.189 1.00 80.81 130 GLU A O 1
ATOM 1084 N N . PHE A 1 131 ? -20.970 -7.473 19.346 1.00 73.31 131 PHE A N 1
ATOM 1085 C CA . PHE A 1 131 ? -21.313 -8.043 20.657 1.00 73.31 131 PHE A CA 1
ATOM 1086 C C . PHE A 1 131 ? -2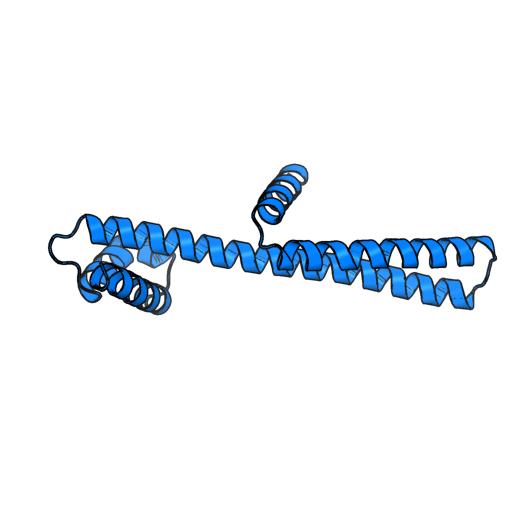2.810 -8.332 20.814 1.00 73.31 131 PHE A C 1
ATOM 1088 O O . PHE A 1 131 ? -23.163 -9.292 21.489 1.00 73.31 131 PHE A O 1
ATOM 1095 N N . GLY A 1 132 ? -23.684 -7.512 20.222 1.00 63.91 132 GLY A N 1
ATOM 1096 C CA . GLY A 1 132 ? -25.139 -7.686 20.306 1.00 63.91 132 GLY A CA 1
ATOM 1097 C C . GLY A 1 132 ? -25.714 -8.782 19.401 1.00 63.91 132 GLY A C 1
ATOM 1098 O O . GLY A 1 132 ? -26.856 -9.182 19.606 1.00 63.91 132 GLY A O 1
ATOM 1099 N N . ASN A 1 133 ? -24.945 -9.262 18.418 1.00 53.41 133 ASN A N 1
ATOM 1100 C CA . ASN A 1 133 ? -25.328 -10.338 17.492 1.00 53.41 133 ASN A CA 1
ATOM 1101 C C . ASN A 1 133 ? -24.793 -11.729 17.901 1.00 53.41 133 ASN A C 1
ATOM 1103 O O . ASN A 1 133 ? -24.923 -12.684 17.131 1.00 53.41 133 ASN A O 1
ATOM 1107 N N . LYS A 1 134 ? -24.185 -11.850 19.086 1.00 45.09 134 LYS A N 1
ATOM 1108 C CA . LYS A 1 134 ? -23.822 -13.122 19.729 1.00 45.09 134 LYS A CA 1
ATOM 1109 C C . LYS A 1 134 ? -24.764 -13.428 20.883 1.00 45.09 134 LYS A C 1
ATOM 1111 O O . LYS A 1 134 ? -25.029 -14.633 21.080 1.00 45.09 134 LYS A O 1
#

Foldseek 3Di:
DVVVVVVVLVVLLVPDDPVLVVLLVVLVVVLVVLVVQLVVCVVVVVVVSNVVSVVVNVVSVVSNVVSSVVSVVVSVVVVVLVVLLVLLVVQQVPDPDDDLVSSLVVCCVPPVVPDDSVSSSVSSVVNVVVVVVD

Radius of gyration: 23.59 Å; chains: 1; bounding box: 48×25×66 Å

Sequence (134 aa):
MRHRFLRNLFNEILTASRIIKIALIIPFIVLIFDAEIFYYSWTNHEKTILIASGFVLLLSILEIIAVIKEIHEHISSVRRKEILMEKLRQIAENMKKPTVRKIMDTFMEKYGEEYSVNEVYHATCDLLSEFGNK

pLDDT: mean 84.29, std 12.2, range [45.09, 96.38]